Protein AF-A0A9N9XYH4-F1 (afdb_monomer_lite)

Foldseek 3Di:
DDADAEDAFEDDDQDGAALVNCVVVPQHQNHQAYAYYPHADDRDPDPPDDAGDDDLVSVLVVLVSHQAHQEYAYEDDPPPPDDDAPVSVCVSCLSHLARHQYDHYYDDDLVQAPPDDDNVSSVNHNYDHYYPRNPHHPPPPDPPPPPDD

Structure (mmCIF, N/CA/C/O backbone):
data_AF-A0A9N9XYH4-F1
#
_entry.id   AF-A0A9N9XYH4-F1
#
loop_
_atom_site.group_PDB
_atom_site.id
_atom_site.type_symbol
_atom_site.label_atom_id
_atom_site.label_alt_id
_atom_site.label_comp_id
_atom_site.label_asym_id
_atom_site.label_entity_id
_atom_site.label_seq_id
_atom_site.pdbx_PDB_ins_code
_atom_site.Cartn_x
_atom_site.Cartn_y
_atom_site.Cartn_z
_atom_site.occupancy
_atom_site.B_iso_or_equiv
_atom_site.auth_seq_id
_atom_site.auth_comp_id
_atom_site.auth_asym_id
_atom_site.auth_atom_id
_atom_site.pdbx_PDB_model_num
ATOM 1 N N . MET A 1 1 ? -14.326 17.878 15.959 1.00 48.41 1 MET A N 1
ATOM 2 C CA . MET A 1 1 ? -13.155 17.405 15.187 1.00 48.41 1 MET A CA 1
ATOM 3 C C . MET A 1 1 ? -13.645 16.410 14.153 1.00 48.41 1 MET A C 1
ATOM 5 O O . MET A 1 1 ? -14.233 15.408 14.539 1.00 48.41 1 MET A O 1
ATOM 9 N N . HIS A 1 2 ? -13.475 16.696 12.863 1.00 55.72 2 HIS A N 1
ATOM 10 C CA . HIS A 1 2 ? -13.844 15.750 11.809 1.00 55.72 2 HIS A CA 1
ATOM 11 C C . HIS A 1 2 ? -12.773 14.655 11.723 1.00 55.72 2 HIS A C 1
ATOM 13 O O . HIS A 1 2 ? -11.584 14.957 11.640 1.00 55.72 2 HIS A O 1
ATOM 19 N N . SER A 1 3 ? -13.188 13.389 11.815 1.00 73.75 3 SER A N 1
ATOM 20 C CA . SER A 1 3 ? -12.299 12.241 11.613 1.00 73.75 3 SER A CA 1
ATOM 21 C C . SER A 1 3 ? -12.216 11.971 10.118 1.00 73.75 3 SER A C 1
ATOM 23 O O . SER A 1 3 ? -13.199 11.569 9.499 1.00 73.75 3 SER A O 1
ATOM 25 N N . LEU A 1 4 ? -11.060 12.249 9.523 1.00 77.19 4 LEU A N 1
ATOM 26 C CA . LEU A 1 4 ? -10.839 11.951 8.117 1.00 77.19 4 LEU A CA 1
ATOM 27 C C . LEU A 1 4 ? -10.708 10.428 7.981 1.00 77.19 4 LEU A C 1
ATOM 29 O O . LEU A 1 4 ? -9.901 9.813 8.682 1.00 77.19 4 LEU A O 1
ATOM 33 N N . ARG A 1 5 ? -11.545 9.819 7.138 1.00 84.44 5 ARG A N 1
ATOM 34 C CA . ARG A 1 5 ? -11.597 8.358 6.943 1.00 84.44 5 ARG A CA 1
ATOM 35 C C . ARG A 1 5 ? -11.082 7.921 5.584 1.00 84.44 5 ARG A C 1
ATOM 37 O O . ARG A 1 5 ? -10.615 6.794 5.450 1.00 84.44 5 ARG A O 1
ATOM 44 N N . GLU A 1 6 ? -11.144 8.807 4.605 1.00 85.38 6 GLU A N 1
ATOM 45 C CA . GLU A 1 6 ? -10.784 8.525 3.225 1.00 85.38 6 GLU A CA 1
ATOM 46 C C . GLU A 1 6 ? -9.811 9.597 2.753 1.00 85.38 6 GLU A C 1
ATOM 48 O O . GLU A 1 6 ? -10.057 10.793 2.912 1.00 85.38 6 GLU A O 1
ATOM 53 N N . VAL A 1 7 ? -8.676 9.150 2.225 1.00 83.25 7 VAL A N 1
ATOM 54 C CA . VAL A 1 7 ? -7.621 9.992 1.673 1.00 83.25 7 VAL A CA 1
ATOM 55 C C . VAL A 1 7 ? -7.345 9.512 0.263 1.00 83.25 7 VAL A C 1
ATOM 57 O O . VAL A 1 7 ? -6.946 8.367 0.066 1.00 83.25 7 VAL A O 1
ATOM 60 N N . SER A 1 8 ? -7.509 10.402 -0.709 1.00 82.75 8 SER A N 1
ATOM 61 C CA . SER A 1 8 ? -7.058 10.181 -2.077 1.00 82.75 8 SER A CA 1
ATOM 62 C C . SER A 1 8 ? -6.084 11.286 -2.449 1.00 82.75 8 SER A C 1
ATOM 64 O O . SER A 1 8 ? -6.446 12.460 -2.452 1.00 82.75 8 SER A O 1
ATOM 66 N N . LEU A 1 9 ? -4.840 10.906 -2.722 1.00 76.50 9 LEU A N 1
ATOM 67 C CA . LEU A 1 9 ? -3.790 11.797 -3.189 1.00 76.50 9 LEU A CA 1
ATOM 68 C C . LEU A 1 9 ? -3.498 11.435 -4.638 1.00 76.50 9 LEU A C 1
ATOM 70 O O . LEU A 1 9 ? -2.801 10.459 -4.920 1.00 76.50 9 LEU A O 1
ATOM 74 N N . SER A 1 10 ? -4.058 12.217 -5.551 1.00 71.19 10 SER A N 1
ATOM 75 C CA . SER A 1 10 ? -3.757 12.147 -6.973 1.00 71.19 10 SER A CA 1
ATOM 76 C C . SER A 1 10 ? -2.897 13.334 -7.389 1.00 71.19 10 SER A C 1
ATOM 78 O O . SER A 1 10 ? -3.066 14.449 -6.894 1.00 71.19 10 SER A O 1
ATOM 80 N N . ARG A 1 11 ? -1.979 13.115 -8.328 1.00 64.81 11 ARG A N 1
ATOM 81 C CA . ARG A 1 11 ? -1.351 14.211 -9.060 1.00 64.81 11 ARG A CA 1
ATOM 82 C C . ARG A 1 11 ? -2.307 14.718 -10.127 1.00 64.81 11 ARG A C 1
ATOM 84 O O . ARG A 1 11 ? -2.586 14.017 -11.095 1.00 64.81 11 ARG A O 1
ATOM 91 N N . GLU A 1 12 ? -2.720 15.967 -9.978 1.00 54.81 12 GLU A N 1
ATOM 92 C CA . GLU A 1 12 ? -3.296 16.768 -11.053 1.00 54.81 12 GLU A CA 1
ATOM 93 C C . GLU A 1 12 ? -2.271 17.850 -11.432 1.00 54.81 12 GLU A C 1
ATOM 95 O O . GLU A 1 12 ? -1.940 18.710 -10.623 1.00 54.81 12 GLU A O 1
ATOM 100 N N . GLY A 1 13 ? -1.709 17.790 -12.645 1.00 50.91 13 GLY A N 1
ATOM 101 C CA . GLY A 1 13 ? -0.797 18.825 -13.162 1.00 50.91 13 GLY A CA 1
ATOM 102 C C . GLY A 1 13 ? 0.681 18.710 -12.749 1.00 50.91 13 GLY A C 1
ATOM 103 O O . GLY A 1 13 ? 1.143 17.675 -12.267 1.00 50.91 13 GLY A O 1
ATOM 104 N N . PHE A 1 14 ? 1.463 19.766 -13.012 1.00 50.19 14 PHE A N 1
ATOM 105 C CA . PHE A 1 14 ? 2.921 19.779 -12.803 1.00 50.19 14 PHE A CA 1
ATOM 106 C C . PHE A 1 14 ? 3.325 19.786 -11.319 1.00 50.19 14 PHE A C 1
ATOM 108 O O . PHE A 1 14 ? 4.345 19.183 -10.990 1.00 50.19 14 PHE A O 1
ATOM 115 N N . GLU A 1 15 ? 2.486 20.338 -10.438 1.00 54.38 15 GLU A N 1
ATOM 116 C CA . GLU A 1 15 ? 2.697 20.471 -8.989 1.00 54.38 15 GLU A CA 1
ATOM 117 C C . GLU A 1 15 ? 1.696 19.607 -8.200 1.00 54.38 15 GLU A C 1
ATOM 119 O O . GLU A 1 15 ? 0.731 20.096 -7.615 1.00 54.38 15 GLU A O 1
ATOM 124 N N . GLY A 1 16 ? 1.897 18.287 -8.206 1.00 55.97 16 GLY A N 1
ATOM 125 C CA . GLY A 1 16 ? 1.091 17.384 -7.382 1.00 55.97 16 GLY A CA 1
ATOM 126 C C . GLY A 1 16 ? 1.395 17.538 -5.883 1.00 55.97 16 GLY A C 1
ATOM 127 O O . GLY A 1 16 ? 2.487 17.982 -5.516 1.00 55.97 16 GLY A O 1
ATOM 128 N N . PRO A 1 17 ? 0.470 17.144 -4.987 1.00 58.50 17 PRO A N 1
ATOM 129 C CA . PRO A 1 17 ? 0.787 17.039 -3.568 1.00 58.50 17 PRO A CA 1
ATOM 130 C C . PRO A 1 17 ? 1.943 16.048 -3.372 1.00 58.50 17 PRO A C 1
ATOM 132 O O . PRO A 1 17 ? 1.953 14.979 -3.977 1.00 58.50 17 PRO A O 1
ATOM 135 N N . THR A 1 18 ? 2.910 16.400 -2.523 1.00 65.38 18 THR A N 1
ATOM 136 C CA . THR A 1 18 ? 3.988 15.491 -2.106 1.00 65.38 18 THR A CA 1
ATOM 137 C C . THR A 1 18 ? 3.531 14.676 -0.895 1.00 65.38 18 THR A C 1
ATOM 139 O O . THR A 1 18 ? 2.707 15.157 -0.103 1.00 65.38 18 THR A O 1
ATOM 142 N N . VAL A 1 19 ? 4.080 13.472 -0.685 1.00 65.69 19 VAL A N 1
ATOM 143 C CA . VAL A 1 19 ? 3.802 12.701 0.546 1.00 65.69 19 VAL A CA 1
ATOM 144 C C . VAL A 1 19 ? 4.150 13.541 1.777 1.00 65.69 19 VAL A C 1
ATOM 146 O O . VAL A 1 19 ? 3.407 13.541 2.754 1.00 65.69 19 VAL A O 1
ATOM 149 N N . HIS A 1 20 ? 5.225 14.329 1.717 1.00 65.56 20 HIS A N 1
ATOM 150 C CA . HIS A 1 20 ? 5.629 15.219 2.805 1.00 65.56 20 HIS A CA 1
ATOM 151 C C . HIS A 1 20 ? 4.540 16.241 3.177 1.00 65.56 20 HIS A C 1
ATOM 153 O O . HIS A 1 20 ? 4.145 16.318 4.339 1.00 65.56 20 HIS A O 1
ATOM 159 N N . ARG A 1 21 ? 3.988 16.978 2.202 1.00 67.62 21 ARG A N 1
ATOM 160 C CA . ARG A 1 21 ? 2.897 17.941 2.456 1.00 67.62 21 ARG A CA 1
ATOM 161 C C . ARG A 1 21 ? 1.625 17.258 2.948 1.00 67.62 21 ARG A C 1
ATOM 163 O O . ARG A 1 21 ? 0.947 17.766 3.845 1.00 67.62 21 ARG A O 1
ATOM 170 N N . ALA A 1 22 ? 1.304 16.092 2.390 1.00 69.19 22 ALA A N 1
ATOM 171 C CA . ALA A 1 22 ? 0.177 15.304 2.867 1.00 69.19 22 ALA A CA 1
ATOM 172 C C . ALA A 1 22 ? 0.372 14.903 4.338 1.00 69.19 22 ALA A C 1
ATOM 174 O O . ALA A 1 22 ? -0.561 14.986 5.130 1.00 69.19 22 ALA A O 1
ATOM 175 N N . MET A 1 23 ? 1.595 14.559 4.742 1.00 68.19 23 MET A N 1
ATOM 176 C CA . MET A 1 23 ? 1.934 14.208 6.122 1.00 68.19 23 MET A CA 1
ATOM 177 C C . MET A 1 23 ? 1.866 15.394 7.093 1.00 68.19 23 MET A C 1
ATOM 179 O O . MET A 1 23 ? 1.520 15.199 8.260 1.00 68.19 23 MET A O 1
ATOM 183 N N . GLU A 1 24 ? 2.155 16.616 6.661 1.00 69.94 24 GLU A N 1
ATOM 184 C CA . GLU A 1 24 ? 1.962 17.810 7.501 1.00 69.94 24 GLU A CA 1
ATOM 185 C C . GLU A 1 24 ? 0.473 18.103 7.731 1.00 69.94 24 GLU A C 1
ATOM 187 O O . GLU A 1 24 ? 0.069 18.487 8.829 1.00 69.94 24 GLU A O 1
ATOM 192 N N . THR A 1 25 ? -0.353 17.842 6.717 1.00 68.00 25 THR A N 1
ATOM 193 C CA . THR A 1 25 ? -1.774 18.220 6.709 1.00 68.00 25 THR A CA 1
ATOM 194 C C . THR A 1 25 ? -2.681 17.143 7.323 1.00 68.00 25 THR A C 1
ATOM 196 O O . THR A 1 25 ? -3.654 17.442 8.015 1.00 68.00 25 THR A O 1
ATOM 199 N N . LEU A 1 26 ? -2.371 15.862 7.104 1.00 71.44 26 LEU A N 1
ATOM 200 C CA . LEU A 1 26 ? -3.201 14.724 7.508 1.00 71.44 26 LEU A CA 1
ATOM 201 C C . LEU A 1 26 ? -2.866 14.251 8.928 1.00 71.44 26 LEU A C 1
ATOM 203 O O . LEU A 1 26 ? -2.213 13.227 9.117 1.00 71.44 26 LEU A O 1
ATOM 207 N N . GLN A 1 27 ? -3.338 14.953 9.958 1.00 67.94 27 GLN A N 1
ATOM 208 C CA . GLN A 1 27 ? -3.099 14.568 11.363 1.00 67.94 27 GLN A CA 1
ATOM 209 C C . GLN A 1 27 ? -4.057 13.485 11.906 1.00 67.94 27 GLN A C 1
ATOM 211 O O . GLN A 1 27 ? -4.129 13.260 13.113 1.00 67.94 27 GLN A O 1
ATOM 216 N N . SER A 1 28 ? -4.828 12.814 11.045 1.00 73.06 28 SER A N 1
ATOM 217 C CA . SER A 1 28 ? -5.933 11.955 11.483 1.00 73.06 28 SER A CA 1
ATOM 218 C C . SER A 1 28 ? -5.543 10.469 11.539 1.00 73.06 28 SER A C 1
ATOM 220 O O . SER A 1 28 ? -5.284 9.879 10.493 1.00 73.06 28 SER A O 1
ATOM 222 N N . PRO A 1 29 ? -5.556 9.813 12.718 1.00 72.38 29 PRO A N 1
ATOM 223 C CA . PRO A 1 29 ? -5.279 8.375 12.829 1.00 72.38 29 PRO A CA 1
ATOM 224 C C . PRO A 1 29 ? -6.456 7.487 12.382 1.00 72.38 29 PRO A C 1
ATOM 226 O O . PRO A 1 29 ? -6.358 6.262 12.422 1.00 72.38 29 PRO A O 1
ATOM 229 N N . SER A 1 30 ? -7.591 8.089 12.008 1.00 82.25 30 SER A N 1
ATOM 230 C CA . SER A 1 30 ? -8.834 7.404 11.631 1.00 82.25 30 SER A CA 1
ATOM 231 C C . SER A 1 30 ? -8.938 7.056 10.145 1.00 82.25 30 SER A C 1
ATOM 233 O O . SER A 1 30 ? -10.016 6.663 9.697 1.00 82.25 30 SER A O 1
ATOM 235 N N . ILE A 1 31 ? -7.858 7.228 9.380 1.00 84.94 31 ILE A N 1
ATOM 236 C CA . ILE A 1 31 ? -7.837 6.908 7.953 1.00 84.94 31 ILE A CA 1
ATOM 237 C C . ILE A 1 31 ? -8.065 5.402 7.785 1.00 84.94 31 ILE A C 1
ATOM 239 O O . ILE A 1 31 ? -7.334 4.585 8.342 1.00 84.94 31 ILE A O 1
ATOM 243 N N . ARG A 1 32 ? -9.095 5.056 7.012 1.00 88.62 32 ARG A N 1
ATOM 244 C CA . ARG A 1 32 ? -9.486 3.688 6.655 1.00 88.62 32 ARG A CA 1
ATOM 245 C C . ARG A 1 32 ? -9.278 3.387 5.178 1.00 88.62 32 ARG A C 1
ATOM 247 O O . ARG A 1 32 ? -9.040 2.234 4.842 1.00 88.62 32 ARG A O 1
ATOM 254 N N . SER A 1 33 ? -9.347 4.394 4.312 1.00 87.88 33 SER A N 1
ATOM 255 C CA . SER A 1 33 ? -9.060 4.259 2.885 1.00 87.88 33 SER A CA 1
ATOM 256 C C . SER A 1 33 ? -7.943 5.212 2.485 1.00 87.88 33 SER A C 1
ATOM 258 O O . SER A 1 33 ? -8.029 6.410 2.765 1.00 87.88 33 SER A O 1
ATOM 260 N N . LEU A 1 34 ? -6.903 4.677 1.849 1.00 85.69 34 LEU A N 1
ATOM 261 C CA . LEU A 1 34 ? -5.770 5.436 1.334 1.00 85.69 34 LEU A CA 1
ATOM 262 C C . LEU A 1 34 ? -5.546 5.098 -0.141 1.00 85.69 34 LEU A C 1
ATOM 264 O O . LEU A 1 34 ? -5.269 3.952 -0.481 1.00 85.69 34 LEU A O 1
ATOM 268 N N . SER A 1 35 ? -5.631 6.106 -1.002 1.00 86.25 35 SER A N 1
ATOM 269 C CA . SER A 1 35 ? -5.373 5.996 -2.435 1.00 86.25 35 SER A CA 1
ATOM 270 C C . SER A 1 35 ? -4.256 6.950 -2.842 1.00 86.25 35 SER A C 1
ATOM 272 O O . SER A 1 35 ? -4.327 8.145 -2.556 1.00 86.25 35 SER A O 1
ATOM 274 N N . LEU A 1 36 ? -3.215 6.427 -3.486 1.00 79.19 36 LEU A N 1
ATOM 275 C CA . LEU A 1 36 ? -2.036 7.170 -3.927 1.00 79.19 36 LEU A CA 1
ATOM 276 C C . LEU A 1 36 ? -1.866 6.994 -5.435 1.00 79.19 36 LEU A C 1
ATOM 278 O O . LEU A 1 36 ? -1.619 5.889 -5.907 1.00 79.19 36 LEU A O 1
ATOM 282 N N . HIS A 1 37 ? -1.974 8.076 -6.199 1.00 74.94 37 HIS A N 1
ATOM 283 C CA . HIS A 1 37 ? -1.846 8.070 -7.656 1.00 74.94 37 HIS A CA 1
ATOM 284 C C . HIS A 1 37 ? -0.938 9.220 -8.112 1.00 74.94 37 HIS A C 1
ATOM 286 O O . HIS A 1 37 ? -1.363 10.367 -8.169 1.00 74.94 37 HIS A O 1
ATOM 292 N N . GLY A 1 38 ? 0.316 8.944 -8.480 1.00 61.00 38 GLY A N 1
ATOM 293 C CA . GLY A 1 38 ? 1.186 9.979 -9.067 1.00 61.00 38 GLY A CA 1
ATOM 294 C C . GLY A 1 38 ? 1.849 10.957 -8.091 1.00 61.00 38 GLY A C 1
ATOM 295 O O . GLY A 1 38 ? 2.372 11.968 -8.546 1.00 61.00 38 GLY A O 1
ATOM 296 N N . VAL A 1 39 ? 1.847 10.671 -6.788 1.00 56.72 39 VAL A N 1
ATOM 297 C CA . VAL A 1 39 ? 2.482 11.499 -5.743 1.00 56.72 39 VAL A CA 1
ATOM 298 C C . VAL A 1 39 ? 4.002 11.609 -6.004 1.00 56.72 39 VAL A C 1
ATOM 300 O O . VAL A 1 39 ? 4.616 10.610 -6.383 1.00 56.72 39 VAL A O 1
ATOM 303 N N . SER A 1 40 ? 4.603 12.803 -5.872 1.00 53.06 40 SER A N 1
ATOM 304 C CA . SER A 1 40 ? 6.013 13.072 -6.231 1.00 53.06 40 SER A CA 1
ATOM 305 C C . SER A 1 40 ? 6.743 13.982 -5.244 1.00 53.06 40 SER A C 1
ATOM 307 O O . SER A 1 40 ? 6.145 14.903 -4.701 1.00 53.06 40 SER A O 1
ATOM 309 N N . LYS A 1 41 ? 8.063 13.801 -5.109 1.00 46.66 41 LYS A N 1
ATOM 310 C CA . LYS A 1 41 ? 8.903 14.484 -4.113 1.00 46.66 41 LYS A CA 1
ATOM 311 C C . LYS A 1 41 ? 9.084 16.004 -4.312 1.00 46.66 41 LYS A C 1
ATOM 313 O O . LYS A 1 41 ? 9.265 16.690 -3.311 1.00 46.66 41 LYS A O 1
ATOM 318 N N . GLU A 1 42 ? 9.041 16.549 -5.537 1.00 46.59 42 GLU A N 1
ATOM 319 C CA . GLU A 1 42 ? 9.433 17.955 -5.816 1.00 46.59 42 GLU A CA 1
ATOM 320 C C . GLU A 1 42 ? 8.614 18.633 -6.940 1.00 46.59 42 GLU A C 1
ATOM 322 O O . GLU A 1 42 ? 8.106 17.959 -7.839 1.00 46.59 42 GLU A O 1
ATOM 327 N N . SER A 1 43 ? 8.509 19.974 -6.891 1.00 44.69 43 SER A N 1
ATOM 328 C CA . SER A 1 43 ? 8.076 20.825 -8.013 1.00 44.69 43 SER A CA 1
ATOM 329 C C . SER A 1 43 ? 9.176 20.855 -9.075 1.00 44.69 43 SER A C 1
ATOM 331 O O . SER A 1 43 ? 10.335 21.119 -8.763 1.00 44.69 43 SER A O 1
ATOM 333 N N . ILE A 1 44 ? 8.827 20.557 -10.323 1.00 46.56 44 ILE A N 1
ATOM 334 C CA . ILE A 1 44 ? 9.788 20.403 -11.418 1.00 46.56 44 ILE A CA 1
ATOM 335 C C . ILE A 1 44 ? 10.163 21.785 -11.968 1.00 46.56 44 ILE A C 1
ATOM 337 O O . ILE A 1 44 ? 9.339 22.395 -12.642 1.00 46.56 44 ILE A O 1
ATOM 341 N N . ASP A 1 45 ? 11.404 22.225 -11.753 1.00 43.56 45 ASP A N 1
ATOM 342 C CA . ASP A 1 45 ? 11.976 23.392 -12.452 1.00 43.56 45 ASP A CA 1
ATOM 343 C C . ASP A 1 45 ? 12.709 23.022 -13.754 1.00 43.56 45 ASP A C 1
ATOM 345 O O . ASP A 1 45 ? 13.149 23.902 -14.486 1.00 43.56 45 ASP A O 1
ATOM 349 N N . ASP A 1 46 ? 12.818 21.735 -14.103 1.00 38.47 46 ASP A N 1
ATOM 350 C CA . ASP A 1 46 ? 13.567 21.328 -15.291 1.00 38.47 46 ASP A CA 1
ATOM 351 C C . ASP A 1 46 ? 12.849 20.272 -16.132 1.00 38.47 46 ASP A C 1
ATOM 353 O O . ASP A 1 46 ? 12.503 19.179 -15.682 1.00 38.47 46 ASP A O 1
ATOM 357 N N . ALA A 1 47 ? 12.691 20.591 -17.418 1.00 36.88 47 ALA A N 1
ATOM 358 C CA . ALA A 1 47 ? 12.056 19.800 -18.472 1.00 36.88 47 ALA A CA 1
ATOM 359 C C . ALA A 1 47 ? 12.813 18.503 -18.845 1.00 36.88 47 ALA A C 1
ATOM 361 O O . ALA A 1 47 ? 12.702 17.996 -19.962 1.00 36.88 47 ALA A O 1
ATOM 362 N N . ARG A 1 48 ? 13.551 17.916 -17.900 1.00 37.69 48 ARG A N 1
ATOM 363 C CA . ARG A 1 48 ? 14.057 16.541 -17.944 1.00 37.69 48 ARG A CA 1
ATOM 364 C C . ARG A 1 48 ? 13.165 15.657 -17.074 1.00 37.69 48 ARG A C 1
ATOM 366 O O . ARG A 1 48 ? 13.588 15.048 -16.097 1.00 37.69 48 ARG A O 1
ATOM 373 N N . LEU A 1 49 ? 11.899 15.608 -17.499 1.00 45.28 49 LEU A N 1
ATOM 374 C CA . LEU A 1 49 ? 10.945 14.515 -17.287 1.00 45.28 49 LEU A CA 1
ATOM 375 C C . LEU A 1 49 ? 11.751 13.194 -17.344 1.00 45.28 49 LEU A C 1
ATOM 377 O O . LEU A 1 49 ? 12.626 13.058 -18.192 1.00 45.28 49 LEU A O 1
ATOM 381 N N . TRP A 1 50 ? 11.633 12.209 -16.458 1.00 37.47 50 TRP A N 1
ATOM 382 C CA . TRP A 1 50 ? 10.425 11.430 -16.198 1.00 37.47 50 TRP A CA 1
ATOM 383 C C . TRP A 1 50 ? 10.532 10.569 -14.913 1.00 37.47 50 TRP A C 1
ATOM 385 O O . TRP A 1 50 ? 9.728 9.665 -14.734 1.00 37.47 50 TRP A O 1
ATOM 395 N N . ALA A 1 51 ? 11.508 10.796 -14.028 1.00 38.84 51 ALA A N 1
ATOM 396 C CA . ALA A 1 51 ? 11.761 9.926 -12.871 1.00 38.84 51 ALA A CA 1
ATOM 397 C C . ALA A 1 51 ? 11.270 10.560 -11.558 1.00 38.84 51 ALA A C 1
ATOM 399 O O . ALA A 1 51 ? 12.035 11.156 -10.805 1.00 38.84 51 ALA A O 1
ATOM 400 N N . LEU A 1 52 ? 9.968 10.453 -11.294 1.00 43.34 52 LEU A N 1
ATOM 401 C CA . LEU A 1 52 ? 9.335 10.926 -10.058 1.00 43.34 52 LEU A CA 1
ATOM 402 C C . LEU A 1 52 ? 9.484 9.842 -8.983 1.00 43.34 52 LEU A C 1
ATOM 404 O O . LEU A 1 52 ? 8.921 8.761 -9.129 1.00 43.34 52 LEU A O 1
ATOM 408 N N . GLN A 1 53 ? 10.248 10.107 -7.921 1.00 53.28 53 GLN A N 1
ATOM 409 C CA . GLN A 1 53 ? 10.522 9.134 -6.855 1.00 53.28 53 GLN A CA 1
ATOM 410 C C . GLN A 1 53 ? 10.009 9.642 -5.503 1.00 53.28 53 GLN A C 1
ATOM 412 O O . GLN A 1 53 ? 10.697 10.396 -4.817 1.00 53.28 53 GLN A O 1
ATOM 417 N N . GLU A 1 54 ? 8.809 9.225 -5.097 1.00 62.22 54 GLU A N 1
ATOM 418 C CA . GLU A 1 54 ? 8.467 9.208 -3.667 1.00 62.22 54 GLU A CA 1
ATOM 419 C C . GLU A 1 54 ? 9.266 8.102 -2.971 1.00 62.22 54 GLU A C 1
ATOM 421 O O . GLU A 1 54 ? 9.450 7.019 -3.529 1.00 62.22 54 GLU A O 1
ATOM 426 N N . SER A 1 55 ? 9.769 8.363 -1.762 1.00 69.75 55 SER A N 1
ATOM 427 C CA . SER A 1 55 ? 10.586 7.376 -1.052 1.00 69.75 55 SER A CA 1
ATOM 428 C C . SER A 1 55 ? 9.719 6.279 -0.433 1.00 69.75 55 SER A C 1
ATOM 430 O O . SER A 1 55 ? 8.621 6.534 0.070 1.00 69.75 55 SER A O 1
ATOM 432 N N . ALA A 1 56 ? 10.245 5.052 -0.401 1.00 75.06 56 ALA A N 1
ATOM 433 C CA . ALA A 1 56 ? 9.618 3.934 0.303 1.00 75.06 56 ALA A CA 1
ATOM 434 C C . ALA A 1 56 ? 9.309 4.275 1.770 1.00 75.06 56 ALA A C 1
ATOM 436 O O . ALA A 1 56 ? 8.251 3.933 2.293 1.00 75.06 56 ALA A O 1
ATOM 437 N N . GLU A 1 57 ? 10.198 5.035 2.409 1.00 76.81 57 GLU A N 1
ATOM 438 C CA . GLU A 1 57 ? 10.015 5.511 3.775 1.00 76.81 57 GLU A CA 1
ATOM 439 C C . GLU A 1 57 ? 8.811 6.456 3.918 1.00 76.81 57 GLU A C 1
ATOM 441 O O . GLU A 1 57 ? 8.043 6.331 4.872 1.00 76.81 57 GLU A O 1
ATOM 446 N N . GLY A 1 58 ? 8.611 7.382 2.975 1.00 76.12 58 GLY A N 1
ATOM 447 C CA . GLY A 1 58 ? 7.472 8.300 2.993 1.00 76.12 58 GLY A CA 1
ATOM 448 C C . GLY A 1 58 ? 6.142 7.553 2.909 1.00 76.12 58 GLY A C 1
ATOM 449 O O . GLY A 1 58 ? 5.248 7.781 3.728 1.00 76.12 58 GLY A O 1
ATOM 450 N N . ILE A 1 59 ? 6.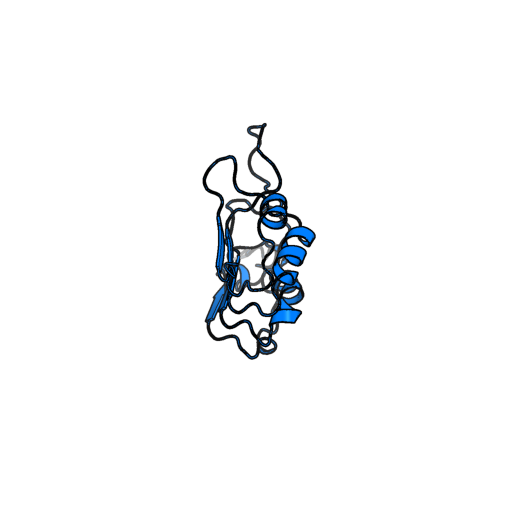041 6.611 1.969 1.00 79.81 59 ILE A N 1
ATOM 451 C CA . ILE A 1 59 ? 4.846 5.776 1.790 1.00 79.81 59 ILE A CA 1
ATOM 452 C C . ILE A 1 59 ? 4.586 4.919 3.034 1.00 79.81 59 ILE A C 1
ATOM 454 O O . ILE A 1 59 ? 3.466 4.910 3.547 1.00 79.81 59 ILE A O 1
ATOM 458 N N . LEU A 1 60 ? 5.619 4.269 3.579 1.00 85.31 60 LEU A N 1
ATOM 459 C CA . LEU A 1 60 ? 5.502 3.467 4.798 1.00 85.31 60 LEU A CA 1
ATOM 460 C C . LEU A 1 60 ? 5.010 4.303 5.987 1.00 85.31 60 LEU A C 1
ATOM 462 O O . LEU A 1 60 ? 4.128 3.872 6.731 1.00 85.31 60 LEU A O 1
ATOM 466 N N . ARG A 1 61 ? 5.543 5.517 6.175 1.00 82.00 61 ARG A N 1
ATOM 467 C CA . ARG A 1 61 ? 5.095 6.418 7.249 1.00 82.00 61 ARG A CA 1
ATOM 468 C C . ARG A 1 61 ? 3.619 6.789 7.096 1.00 82.00 61 ARG A C 1
ATOM 470 O O . ARG A 1 61 ? 2.919 6.848 8.105 1.00 82.00 61 ARG A O 1
ATOM 477 N N . LEU A 1 62 ? 3.143 7.014 5.871 1.00 81.38 62 LEU A N 1
ATOM 478 C CA . LEU A 1 62 ? 1.740 7.330 5.601 1.00 81.38 62 LEU A CA 1
ATOM 479 C C . LEU A 1 62 ? 0.821 6.135 5.896 1.00 81.38 62 LEU A C 1
ATOM 481 O O . LEU A 1 62 ? -0.173 6.296 6.600 1.00 81.38 62 LEU A O 1
ATOM 485 N N . ILE A 1 63 ? 1.196 4.932 5.451 1.00 87.19 63 ILE A N 1
ATOM 486 C CA . ILE A 1 63 ? 0.482 3.681 5.762 1.00 87.19 63 ILE A CA 1
ATOM 487 C C . ILE A 1 63 ? 0.409 3.452 7.280 1.00 87.19 63 ILE A C 1
ATOM 489 O O . ILE A 1 63 ? -0.633 3.065 7.814 1.00 87.19 63 ILE A O 1
ATOM 493 N N . ASN A 1 64 ? 1.499 3.728 8.000 1.00 87.38 64 ASN A N 1
ATOM 494 C CA . ASN A 1 64 ? 1.593 3.486 9.439 1.00 87.38 64 ASN A CA 1
ATOM 495 C C . ASN A 1 64 ? 0.812 4.478 10.310 1.00 87.38 64 ASN A C 1
ATOM 497 O O . ASN A 1 64 ? 0.564 4.169 11.481 1.00 87.38 64 ASN A O 1
ATOM 501 N N . ARG A 1 65 ? 0.397 5.634 9.770 1.00 82.88 65 ARG A N 1
ATOM 502 C CA . ARG A 1 65 ? -0.473 6.583 10.491 1.00 82.88 65 ARG A CA 1
ATOM 503 C C . ARG A 1 65 ? -1.867 6.027 10.735 1.00 82.88 65 ARG A C 1
ATOM 505 O O . ARG A 1 65 ? -2.471 6.330 11.765 1.00 82.88 65 ARG A O 1
ATOM 512 N N . SER A 1 66 ? -2.362 5.214 9.811 1.00 84.50 66 SER A N 1
ATOM 513 C CA . SER A 1 66 ? -3.618 4.501 9.990 1.00 84.50 66 SER A CA 1
ATOM 514 C C . SER A 1 66 ? -3.459 3.465 11.105 1.00 84.50 66 SER A C 1
ATOM 516 O O . SER A 1 66 ? -2.460 2.738 11.182 1.00 84.50 66 SER A O 1
ATOM 518 N N . LYS A 1 67 ? -4.442 3.400 12.008 1.00 86.62 67 LYS A N 1
ATOM 519 C CA . LYS A 1 67 ? -4.512 2.315 13.001 1.00 86.62 67 LYS A CA 1
ATOM 520 C C . LYS A 1 67 ?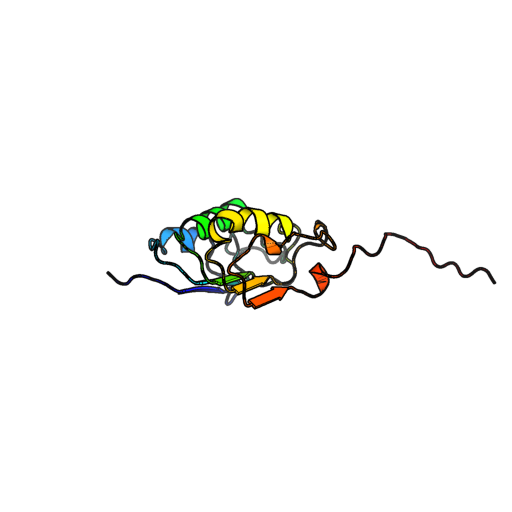 -5.011 1.018 12.373 1.00 86.62 67 LYS A C 1
ATOM 522 O O . LYS A 1 67 ? -4.442 -0.025 12.654 1.00 86.62 67 LYS A O 1
ATOM 527 N N . GLU A 1 68 ? -6.022 1.134 11.518 1.00 89.56 68 GLU A N 1
ATOM 528 C CA . GLU A 1 68 ? -6.702 0.030 10.840 1.00 89.56 68 GLU A CA 1
ATOM 529 C C . GLU A 1 68 ? -7.029 0.478 9.415 1.00 89.56 68 GLU A C 1
ATOM 531 O O . GLU A 1 68 ? -8.008 1.196 9.185 1.00 89.56 68 GLU A O 1
ATOM 536 N N . LEU A 1 69 ? -6.179 0.116 8.459 1.00 91.88 69 LEU A N 1
ATOM 537 C CA . LEU A 1 69 ? -6.434 0.406 7.056 1.00 91.88 69 LEU A CA 1
ATOM 538 C C . LEU A 1 69 ? -7.336 -0.690 6.477 1.00 91.88 69 LEU A C 1
ATOM 540 O O . LEU A 1 69 ? -7.012 -1.871 6.573 1.00 91.88 69 LEU A O 1
ATOM 544 N N . ALA A 1 70 ? -8.463 -0.289 5.891 1.00 94.06 70 ALA A N 1
ATOM 545 C CA . ALA A 1 70 ? -9.426 -1.181 5.248 1.00 94.06 70 ALA A CA 1
ATOM 546 C C . ALA A 1 70 ? -9.264 -1.220 3.724 1.00 94.06 70 ALA A C 1
ATOM 548 O O . ALA A 1 70 ? -9.532 -2.237 3.097 1.00 94.06 70 ALA A O 1
ATOM 549 N N . SER A 1 71 ? -8.798 -0.129 3.119 1.00 94.94 71 SER A N 1
ATOM 550 C CA . SER A 1 71 ? -8.600 -0.033 1.675 1.00 94.94 71 SER A CA 1
ATOM 551 C C . SER A 1 71 ? -7.282 0.661 1.355 1.00 94.94 71 SER A C 1
ATOM 553 O O . SER A 1 71 ? -7.006 1.746 1.876 1.00 94.94 71 SER A O 1
ATOM 555 N N . PHE A 1 72 ? -6.487 0.054 0.477 1.00 92.50 72 PHE A N 1
ATOM 556 C CA . PHE A 1 72 ? -5.251 0.627 -0.046 1.00 92.50 72 PHE A CA 1
ATOM 557 C C . PHE A 1 72 ? -5.231 0.570 -1.574 1.00 92.50 72 PHE A C 1
ATOM 559 O O . PHE A 1 72 ? -5.443 -0.489 -2.163 1.00 92.50 72 PHE A O 1
ATOM 566 N N . SER A 1 73 ? -4.941 1.705 -2.210 1.00 89.75 73 SER A N 1
ATOM 567 C CA . SER A 1 73 ? -4.718 1.802 -3.652 1.00 89.75 73 SER A CA 1
ATOM 568 C C . SER A 1 73 ? -3.399 2.506 -3.947 1.00 89.75 73 SER A C 1
ATOM 570 O O . SER A 1 73 ? -3.142 3.597 -3.434 1.00 89.75 73 SER A O 1
ATOM 572 N N . PHE A 1 74 ? -2.583 1.907 -4.810 1.00 84.50 74 PHE A N 1
ATOM 573 C CA . PHE A 1 74 ? -1.371 2.505 -5.354 1.00 84.50 74 PHE A CA 1
ATOM 574 C C . PHE A 1 74 ? -1.407 2.461 -6.883 1.00 84.50 74 PHE A C 1
ATOM 576 O O . PHE A 1 74 ? -1.218 1.415 -7.499 1.00 84.50 74 PHE A O 1
ATOM 583 N N . GLY A 1 75 ? -1.660 3.602 -7.516 1.00 75.44 75 GLY A N 1
ATOM 584 C CA . GLY A 1 75 ? -1.714 3.743 -8.966 1.00 75.44 75 GLY A CA 1
ATOM 585 C C . GLY A 1 75 ? -0.352 3.941 -9.622 1.00 75.44 75 GLY A C 1
ATOM 586 O O . GLY A 1 75 ? 0.556 4.544 -9.054 1.00 75.44 75 GLY A O 1
ATOM 587 N N . SER A 1 76 ? -0.230 3.480 -10.869 1.00 61.75 76 SER A N 1
ATOM 588 C CA . SER A 1 76 ? 0.991 3.671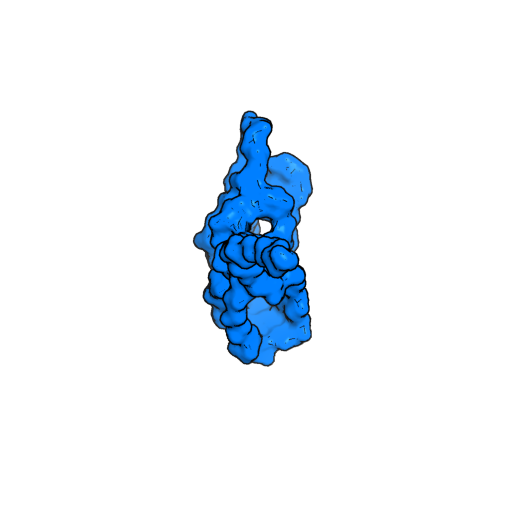 -11.655 1.00 61.75 76 SER A CA 1
ATOM 589 C C . SER A 1 76 ? 1.138 5.109 -12.144 1.00 61.75 76 SER A C 1
ATOM 591 O O . SER A 1 76 ? 0.167 5.736 -12.569 1.00 61.75 76 SER A O 1
ATOM 593 N N . VAL A 1 77 ? 2.377 5.591 -12.151 1.00 53.06 77 VAL A N 1
ATOM 594 C CA . VAL A 1 77 ? 2.795 6.769 -12.914 1.00 53.06 77 VAL A CA 1
ATOM 595 C C . VAL A 1 77 ? 3.456 6.240 -14.179 1.00 53.06 77 VAL A C 1
ATOM 597 O O . VAL A 1 77 ? 4.328 5.372 -14.092 1.00 53.06 77 VAL A O 1
ATOM 600 N N . TYR A 1 78 ? 3.062 6.741 -15.350 1.00 43.59 78 TYR A N 1
ATOM 601 C CA . TYR A 1 78 ? 3.842 6.532 -16.569 1.00 43.59 78 TYR A CA 1
ATOM 602 C C . TYR A 1 78 ? 5.278 7.001 -16.271 1.00 43.59 78 TYR A C 1
ATOM 604 O O . TYR A 1 78 ? 5.478 8.172 -15.958 1.00 43.59 78 TYR A O 1
ATOM 612 N N . ASN A 1 79 ? 6.240 6.072 -16.294 1.00 45.09 79 ASN A N 1
ATOM 613 C CA . ASN A 1 79 ? 7.638 6.231 -15.855 1.00 45.09 79 ASN A CA 1
ATOM 614 C C . ASN A 1 79 ? 7.903 6.228 -14.334 1.00 45.09 79 ASN A C 1
ATOM 616 O O . ASN A 1 79 ? 8.741 6.974 -13.836 1.00 45.09 79 ASN A O 1
ATOM 620 N N . ASN A 1 80 ? 7.280 5.311 -13.585 1.00 49.12 80 ASN A N 1
ATOM 621 C CA . ASN A 1 80 ? 7.790 4.920 -12.265 1.00 49.12 80 ASN A CA 1
ATOM 622 C C . ASN A 1 80 ? 9.108 4.134 -12.421 1.00 49.12 80 ASN A C 1
ATOM 624 O O . ASN A 1 80 ? 9.141 2.903 -12.405 1.00 49.12 80 ASN A O 1
ATOM 628 N N . THR A 1 81 ? 10.205 4.851 -12.656 1.00 46.78 81 THR A N 1
ATOM 629 C CA . THR A 1 81 ? 11.552 4.281 -12.646 1.00 46.78 81 THR A CA 1
ATOM 630 C C . THR A 1 81 ? 11.899 3.822 -11.226 1.00 46.78 81 THR A C 1
ATOM 632 O O . THR A 1 81 ? 12.400 4.598 -10.416 1.00 46.78 81 THR A O 1
ATOM 635 N N . ASN A 1 82 ? 11.691 2.523 -10.988 1.00 52.44 82 ASN A N 1
ATOM 636 C CA . ASN A 1 82 ? 12.634 1.638 -10.290 1.00 52.44 82 ASN A CA 1
ATOM 637 C C . ASN A 1 82 ? 12.627 1.530 -8.753 1.00 52.44 82 ASN A C 1
ATOM 639 O O . ASN A 1 82 ? 13.676 1.186 -8.219 1.00 52.44 82 ASN A O 1
ATOM 643 N N . TYR A 1 83 ? 11.523 1.729 -8.023 1.00 66.25 83 TYR A N 1
ATOM 644 C CA . TYR A 1 83 ? 11.603 1.557 -6.552 1.00 66.25 83 TYR A CA 1
ATOM 645 C C . TYR A 1 83 ? 10.606 0.621 -5.894 1.00 66.25 83 TYR A C 1
ATOM 647 O O . TYR A 1 83 ? 10.950 0.037 -4.872 1.00 66.25 83 TYR A O 1
ATOM 655 N N . PHE A 1 84 ? 9.403 0.460 -6.442 1.00 76.19 84 PHE A N 1
ATOM 656 C CA . PHE A 1 84 ? 8.365 -0.315 -5.768 1.00 76.19 84 PHE A CA 1
ATOM 657 C C . PHE A 1 84 ? 8.144 -1.663 -6.429 1.00 76.19 84 PHE A C 1
ATOM 659 O O . PHE A 1 84 ? 8.026 -1.732 -7.651 1.00 76.19 84 PHE A O 1
ATOM 666 N N . ASP A 1 85 ? 8.067 -2.710 -5.614 1.00 78.81 85 ASP A N 1
ATOM 667 C CA . ASP A 1 85 ? 7.650 -4.049 -5.999 1.00 78.81 85 ASP A CA 1
ATOM 668 C C . ASP A 1 85 ? 6.568 -4.578 -5.049 1.00 78.81 85 ASP A C 1
ATOM 670 O O . ASP A 1 85 ? 6.245 -3.980 -4.017 1.00 78.81 85 ASP A O 1
ATOM 674 N N . LEU A 1 86 ? 5.938 -5.673 -5.466 1.00 79.94 86 LEU A N 1
ATOM 675 C CA . LEU A 1 86 ? 4.815 -6.260 -4.758 1.00 79.94 86 LEU A CA 1
ATOM 676 C C . LEU A 1 86 ? 5.210 -6.824 -3.369 1.00 79.94 86 LEU A C 1
ATOM 678 O O . LEU A 1 86 ? 4.475 -6.554 -2.415 1.00 79.94 86 LEU A O 1
ATOM 682 N N . PRO A 1 87 ? 6.365 -7.504 -3.188 1.00 84.12 87 PRO A N 1
ATOM 683 C CA . PRO A 1 87 ? 6.859 -7.898 -1.861 1.00 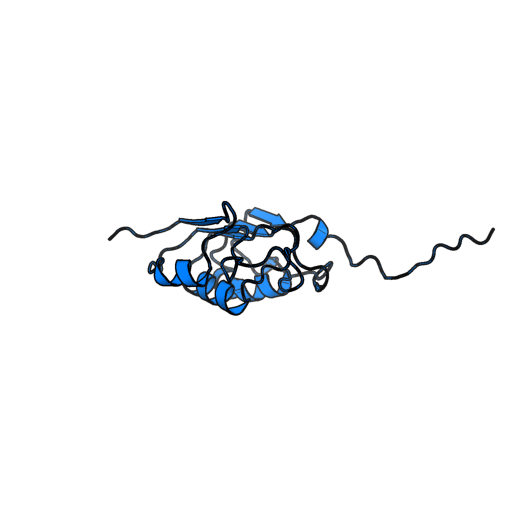84.12 87 PRO A CA 1
ATOM 684 C C . PRO A 1 87 ? 7.058 -6.733 -0.887 1.00 84.12 87 PRO A C 1
ATOM 686 O O . PRO A 1 87 ? 6.742 -6.850 0.302 1.00 84.12 87 PRO A O 1
ATOM 689 N N . MET A 1 88 ? 7.542 -5.588 -1.369 1.00 85.12 88 MET A N 1
ATOM 690 C CA . MET A 1 88 ? 7.702 -4.420 -0.517 1.00 85.12 88 MET A CA 1
ATOM 691 C C . MET A 1 88 ? 6.344 -3.893 -0.037 1.00 85.12 88 MET A C 1
ATOM 693 O O . MET A 1 88 ? 6.211 -3.579 1.145 1.00 85.12 88 MET A O 1
ATOM 697 N N . PHE A 1 89 ? 5.313 -3.857 -0.890 1.00 86.94 89 PHE A N 1
ATOM 698 C CA . PHE A 1 89 ? 3.963 -3.488 -0.445 1.00 86.94 89 PHE A CA 1
ATOM 699 C C . PHE A 1 89 ? 3.373 -4.487 0.549 1.00 86.94 89 PHE A C 1
ATOM 701 O O . PHE A 1 89 ? 2.774 -4.055 1.532 1.00 86.94 89 PHE A O 1
ATOM 708 N N . ALA A 1 90 ? 3.585 -5.791 0.351 1.00 87.88 90 ALA A N 1
ATOM 709 C CA . ALA A 1 90 ? 3.175 -6.802 1.327 1.00 87.88 90 ALA A CA 1
ATOM 710 C C . ALA A 1 90 ? 3.803 -6.525 2.706 1.00 87.88 90 ALA A C 1
ATOM 712 O O . ALA A 1 90 ? 3.101 -6.494 3.714 1.00 87.88 90 ALA A O 1
ATOM 713 N N . THR A 1 91 ? 5.097 -6.191 2.731 1.00 90.00 91 THR A N 1
ATOM 714 C CA . THR A 1 91 ? 5.819 -5.831 3.961 1.00 90.00 91 THR A CA 1
ATOM 715 C C . THR A 1 91 ? 5.285 -4.541 4.591 1.00 90.00 91 THR A C 1
ATOM 717 O O . THR A 1 91 ? 5.072 -4.475 5.799 1.00 90.00 91 THR A O 1
ATOM 720 N N . MET A 1 92 ? 5.037 -3.499 3.791 1.00 90.62 92 MET A N 1
ATOM 721 C CA . MET A 1 92 ? 4.512 -2.221 4.290 1.00 90.62 92 MET A CA 1
ATOM 722 C C . MET A 1 92 ? 3.092 -2.344 4.862 1.00 90.62 92 MET A C 1
ATOM 724 O O . MET A 1 92 ? 2.721 -1.567 5.742 1.00 90.62 92 MET A O 1
ATOM 728 N N . LEU A 1 93 ? 2.296 -3.290 4.357 1.00 92.75 93 LEU A N 1
ATOM 729 C CA . LEU A 1 93 ? 0.891 -3.478 4.719 1.00 92.75 93 LEU A CA 1
ATOM 730 C C . LEU A 1 93 ? 0.660 -4.565 5.782 1.00 92.75 93 LEU A C 1
ATOM 732 O O . LEU A 1 93 ? -0.481 -4.713 6.212 1.00 92.75 93 LEU A O 1
ATOM 736 N N . ASP A 1 94 ? 1.693 -5.274 6.253 1.00 92.75 94 ASP A N 1
ATOM 737 C CA . ASP A 1 94 ? 1.565 -6.401 7.200 1.00 92.75 94 ASP A CA 1
ATOM 738 C C . ASP A 1 94 ? 0.768 -6.040 8.469 1.00 92.75 94 ASP A C 1
ATOM 740 O O . ASP A 1 94 ? -0.122 -6.782 8.887 1.00 92.75 94 ASP A O 1
ATOM 744 N N . LYS A 1 95 ? 0.977 -4.834 9.020 1.00 93.69 95 LYS A N 1
ATOM 745 C CA . LYS A 1 95 ? 0.213 -4.312 10.172 1.00 93.69 95 LYS A CA 1
ATOM 746 C C . LYS A 1 95 ? -1.309 -4.325 9.944 1.00 93.69 95 LYS A C 1
ATOM 748 O O . LYS A 1 95 ? -2.074 -4.408 10.902 1.00 93.69 95 LYS A O 1
ATOM 753 N N . HIS A 1 96 ? -1.745 -4.218 8.692 1.00 93.38 96 HIS A N 1
ATOM 754 C CA . HIS A 1 96 ? -3.146 -4.084 8.288 1.00 93.38 96 HIS A CA 1
ATOM 755 C C . HIS A 1 96 ? -3.734 -5.374 7.708 1.00 93.38 96 HIS A C 1
ATOM 757 O O . HIS A 1 96 ? -4.876 -5.362 7.262 1.00 93.38 96 HIS A O 1
ATOM 763 N N . LYS A 1 97 ? -3.011 -6.501 7.721 1.00 92.88 97 LYS A N 1
ATOM 764 C CA . LYS A 1 97 ? -3.446 -7.750 7.062 1.00 92.88 97 LYS A CA 1
ATOM 765 C C . LYS A 1 97 ? -4.794 -8.308 7.535 1.00 92.88 97 LYS A C 1
ATOM 767 O O . LYS A 1 97 ? -5.495 -8.970 6.776 1.00 92.88 97 LYS A O 1
ATOM 772 N N . HIS A 1 98 ? -5.184 -8.000 8.771 1.00 95.06 98 HIS A N 1
ATOM 773 C CA . HIS A 1 98 ? -6.464 -8.417 9.355 1.00 95.06 98 HIS A CA 1
ATOM 774 C C . HIS A 1 98 ? -7.592 -7.393 9.180 1.00 95.06 98 HIS A C 1
ATOM 776 O O . HIS A 1 98 ? -8.726 -7.669 9.560 1.00 95.06 98 HIS A O 1
ATOM 782 N N . THR A 1 99 ? -7.295 -6.207 8.649 1.00 95.12 99 THR A N 1
ATOM 783 C CA . THR A 1 99 ? -8.278 -5.130 8.458 1.00 95.12 99 THR A CA 1
ATOM 784 C C . THR A 1 99 ? -8.462 -4.757 6.996 1.00 95.12 99 THR A C 1
ATOM 786 O O . THR A 1 99 ? -9.511 -4.222 6.648 1.00 95.12 99 THR A O 1
ATOM 789 N N . LEU A 1 100 ? -7.462 -5.022 6.153 1.00 94.94 100 LEU A N 1
ATOM 790 C CA . LEU A 1 100 ? -7.442 -4.657 4.746 1.00 94.94 100 LEU A CA 1
ATOM 791 C C . LEU A 1 100 ? -8.396 -5.555 3.952 1.00 94.94 100 LEU A C 1
ATOM 793 O O . LEU A 1 100 ? -8.095 -6.720 3.715 1.00 94.94 100 LEU A O 1
ATOM 797 N N . THR A 1 101 ? -9.525 -4.994 3.522 1.00 95.88 101 THR A N 1
ATOM 798 C CA . THR A 1 101 ? -10.521 -5.675 2.687 1.00 95.88 101 THR A CA 1
ATOM 799 C C . THR A 1 101 ? -10.327 -5.407 1.202 1.00 95.88 101 THR A C 1
ATOM 801 O O . THR A 1 101 ? -10.740 -6.223 0.382 1.00 95.88 101 THR A O 1
ATOM 804 N N . LYS A 1 102 ? -9.664 -4.300 0.836 1.00 94.19 102 LYS A N 1
ATOM 805 C CA . LYS A 1 102 ? -9.400 -3.935 -0.564 1.00 94.19 102 LYS A CA 1
ATOM 806 C C . LYS A 1 102 ? -7.940 -3.567 -0.797 1.00 94.19 102 LYS A C 1
ATOM 808 O O . LYS A 1 102 ? -7.407 -2.676 -0.130 1.00 94.19 102 LYS A O 1
ATOM 813 N N . LEU A 1 103 ? -7.320 -4.200 -1.790 1.00 90.88 103 LEU A N 1
ATOM 814 C CA . LEU A 1 103 ? -5.953 -3.928 -2.230 1.00 90.88 103 LEU A CA 1
ATOM 815 C C . LEU A 1 103 ? -5.918 -3.717 -3.746 1.00 90.88 103 LEU A C 1
ATOM 817 O O . LEU A 1 103 ? -6.189 -4.636 -4.513 1.00 90.88 103 LEU A O 1
ATOM 821 N N . SER A 1 104 ? -5.542 -2.515 -4.178 1.00 89.19 104 SER A N 1
ATOM 822 C CA . SER A 1 104 ? -5.333 -2.178 -5.587 1.00 89.19 104 SER A CA 1
ATOM 823 C C . SER A 1 104 ? -3.898 -1.724 -5.820 1.00 89.19 104 SER A C 1
ATOM 825 O O . SER A 1 104 ? -3.451 -0.732 -5.251 1.00 89.19 104 SER A O 1
ATOM 827 N N . ILE A 1 105 ? -3.157 -2.445 -6.655 1.00 84.94 105 ILE A N 1
ATOM 828 C CA . ILE A 1 105 ? -1.770 -2.135 -6.995 1.00 84.94 105 ILE A CA 1
ATOM 829 C C . ILE A 1 105 ? -1.628 -2.073 -8.518 1.00 84.94 105 ILE A C 1
ATOM 831 O O . ILE A 1 105 ? -1.792 -3.059 -9.240 1.00 84.94 105 ILE A O 1
ATOM 835 N N . GLY A 1 106 ? -1.310 -0.880 -9.013 1.00 79.88 106 GLY A N 1
ATOM 836 C CA . GLY A 1 106 ? -1.033 -0.591 -10.413 1.00 79.88 106 GLY A CA 1
ATOM 837 C C . GLY A 1 106 ? 0.308 -1.157 -10.890 1.00 79.88 106 GLY A C 1
ATOM 838 O O . GLY A 1 106 ? 0.929 -2.004 -10.256 1.00 79.88 106 GLY A O 1
ATOM 839 N N . SER A 1 107 ? 0.767 -0.714 -12.064 1.00 74.56 107 SER A N 1
ATOM 840 C CA . SER A 1 107 ? 2.038 -1.187 -12.628 1.00 74.56 107 SER A CA 1
ATOM 841 C C . SER A 1 107 ? 3.229 -0.730 -11.776 1.00 74.56 107 SER A C 1
ATOM 843 O O . SER A 1 107 ? 3.441 0.476 -11.615 1.00 74.56 107 SER A O 1
ATOM 845 N N . LEU A 1 108 ? 3.997 -1.703 -11.276 1.00 74.69 108 LEU A N 1
ATOM 846 C CA . LEU A 1 108 ? 5.215 -1.526 -10.478 1.00 74.69 108 LEU A CA 1
ATOM 847 C C . LEU A 1 108 ? 6.496 -1.753 -11.302 1.00 74.69 108 LEU A C 1
ATOM 849 O O . LEU A 1 108 ? 6.428 -2.019 -12.507 1.00 74.69 108 LEU A O 1
ATOM 853 N N . ALA A 1 109 ? 7.660 -1.667 -10.645 1.00 68.38 109 ALA A N 1
ATOM 854 C CA . ALA A 1 109 ? 8.956 -1.959 -11.249 1.00 68.38 109 ALA A CA 1
ATOM 855 C C . ALA A 1 109 ? 9.045 -3.413 -11.747 1.00 68.38 109 ALA A C 1
ATOM 857 O O . ALA A 1 109 ? 8.347 -4.315 -11.276 1.00 68.38 109 ALA A O 1
ATOM 858 N N . THR A 1 110 ? 9.929 -3.650 -12.718 1.00 66.38 110 THR A N 1
ATOM 859 C CA . THR A 1 110 ? 10.107 -4.980 -13.314 1.00 66.38 110 THR A CA 1
ATOM 860 C C . THR A 1 110 ? 10.866 -5.956 -12.413 1.00 66.38 110 THR A C 1
ATOM 862 O O . THR A 1 110 ? 10.741 -7.162 -12.608 1.00 66.38 110 THR A O 1
ATOM 865 N N . SER A 1 111 ? 11.603 -5.452 -11.417 1.00 64.38 111 SER A N 1
ATOM 866 C CA . SER A 1 111 ? 12.414 -6.235 -10.471 1.00 64.38 111 SER A CA 1
ATOM 867 C C . SER A 1 111 ? 11.600 -7.210 -9.618 1.00 64.38 111 SER A C 1
ATOM 869 O O . SER A 1 111 ? 12.134 -8.228 -9.196 1.00 64.38 111 SER A O 1
ATOM 871 N N . GLY A 1 112 ? 10.316 -6.920 -9.394 1.00 61.53 112 GLY A N 1
ATOM 872 C CA . GLY A 1 112 ? 9.399 -7.769 -8.631 1.00 61.53 112 GLY A CA 1
ATOM 873 C C . GLY A 1 112 ? 8.492 -8.669 -9.464 1.00 61.53 112 GLY A C 1
ATOM 874 O O . GLY A 1 112 ? 7.599 -9.309 -8.911 1.00 61.53 112 GLY A O 1
ATOM 875 N N . ARG A 1 113 ? 8.653 -8.690 -10.794 1.00 67.50 113 ARG A N 1
ATOM 876 C CA . ARG A 1 113 ? 7.772 -9.464 -11.681 1.00 67.50 113 ARG A CA 1
ATOM 877 C C . ARG A 1 113 ? 7.870 -10.952 -11.386 1.00 67.50 113 ARG A C 1
ATOM 879 O O . ARG A 1 113 ? 8.964 -11.489 -11.250 1.00 67.50 113 ARG A O 1
ATOM 886 N N . GLY A 1 114 ? 6.721 -11.620 -11.327 1.00 60.16 114 GLY A N 1
ATOM 887 C CA . GLY A 1 114 ? 6.642 -13.058 -11.085 1.00 60.16 114 GLY A CA 1
ATOM 888 C C . GLY A 1 114 ? 7.059 -13.506 -9.685 1.00 60.16 114 GLY A C 1
ATOM 889 O O . GLY A 1 114 ? 7.072 -14.713 -9.445 1.00 60.16 114 GLY A O 1
ATOM 890 N N . ILE A 1 115 ? 7.374 -12.585 -8.766 1.00 68.06 115 ILE A N 1
ATOM 891 C CA . ILE A 1 115 ? 7.542 -12.937 -7.357 1.00 68.06 115 ILE A CA 1
ATOM 892 C C . ILE A 1 115 ? 6.153 -13.217 -6.791 1.00 68.06 115 ILE A C 1
ATOM 894 O O . ILE A 1 115 ? 5.305 -12.329 -6.697 1.00 68.06 115 ILE A O 1
ATOM 898 N N . ILE A 1 116 ? 5.925 -14.478 -6.436 1.00 65.25 116 ILE A N 1
ATOM 899 C CA . ILE A 1 116 ? 4.701 -14.911 -5.774 1.00 65.25 116 ILE A CA 1
ATOM 900 C C . ILE A 1 116 ? 4.769 -14.406 -4.334 1.00 65.25 116 ILE A C 1
ATOM 902 O O . ILE A 1 116 ? 5.643 -14.817 -3.574 1.00 65.25 116 ILE A O 1
ATOM 906 N N . ILE A 1 117 ? 3.858 -13.508 -3.971 1.00 74.56 117 ILE A N 1
ATOM 907 C CA . ILE A 1 117 ? 3.599 -13.164 -2.574 1.00 74.56 117 ILE A CA 1
ATOM 908 C C . ILE A 1 117 ? 2.452 -14.025 -2.051 1.00 74.56 117 ILE A C 1
ATOM 910 O O . ILE A 1 117 ? 1.475 -14.263 -2.768 1.00 74.56 117 ILE A O 1
ATOM 914 N N . ASP A 1 118 ? 2.566 -14.487 -0.809 1.00 76.31 118 ASP A N 1
ATOM 915 C CA . ASP A 1 118 ? 1.471 -15.188 -0.151 1.00 76.31 118 ASP A CA 1
ATOM 916 C C . ASP A 1 118 ? 0.443 -14.172 0.363 1.00 76.31 118 ASP A C 1
ATOM 918 O O . ASP A 1 118 ? 0.564 -13.605 1.448 1.00 76.31 118 ASP A O 1
ATOM 922 N N . LEU A 1 119 ? -0.573 -13.901 -0.457 1.00 79.25 119 LEU A N 1
ATOM 923 C CA . LEU A 1 119 ? -1.678 -13.024 -0.076 1.00 79.25 119 LEU A CA 1
ATOM 924 C C . LEU A 1 119 ? -2.681 -13.699 0.867 1.00 79.25 119 LEU A C 1
ATOM 926 O O . LEU A 1 119 ? -3.557 -13.004 1.379 1.00 79.25 119 LEU A O 1
ATOM 930 N N . PHE A 1 120 ? -2.561 -15.004 1.150 1.00 81.00 120 PHE A N 1
ATOM 931 C CA . PHE A 1 120 ? -3.443 -15.678 2.110 1.00 81.00 120 PHE A CA 1
ATOM 932 C C . PHE A 1 120 ? -3.230 -15.184 3.547 1.00 81.00 120 PHE A C 1
ATOM 934 O O . PHE A 1 120 ? -4.122 -15.330 4.383 1.00 81.00 120 PHE A O 1
ATOM 941 N N . GLU A 1 121 ? -2.098 -14.536 3.835 1.00 87.00 121 GLU A N 1
ATOM 942 C CA . GLU A 1 121 ? -1.866 -13.877 5.123 1.00 87.00 121 GLU A CA 1
ATOM 943 C C . GLU A 1 121 ? -2.786 -12.660 5.352 1.00 87.00 121 GLU A C 1
ATOM 945 O O . GLU A 1 121 ? -3.027 -12.271 6.499 1.00 87.00 121 GLU A O 1
ATOM 950 N N . PHE A 1 122 ? -3.355 -12.081 4.287 1.00 91.12 122 PHE A N 1
ATOM 951 C CA . PHE A 1 122 ? -4.334 -10.994 4.355 1.00 91.12 122 PHE A CA 1
ATOM 952 C C . PHE A 1 122 ? -5.743 -11.558 4.566 1.00 91.12 122 PHE A C 1
ATOM 954 O O . PHE A 1 122 ? -6.580 -11.575 3.668 1.00 91.12 122 PHE A O 1
ATOM 961 N N . THR A 1 123 ? -6.011 -12.030 5.784 1.00 92.00 123 THR A N 1
ATOM 962 C CA . THR A 1 123 ? -7.219 -12.804 6.125 1.00 92.00 123 THR A CA 1
ATOM 963 C C . THR A 1 123 ? -8.546 -12.071 5.913 1.00 92.00 123 THR A C 1
ATOM 965 O O . THR A 1 123 ? -9.589 -12.716 5.888 1.00 92.00 123 THR A O 1
ATOM 968 N N . ALA A 1 124 ? -8.528 -10.739 5.831 1.00 93.56 124 ALA A N 1
ATOM 969 C CA . ALA A 1 124 ? -9.718 -9.919 5.604 1.00 93.56 124 ALA A CA 1
ATOM 970 C C . ALA A 1 124 ? -9.888 -9.479 4.141 1.00 93.56 124 ALA A C 1
ATOM 972 O O . ALA A 1 124 ? -10.842 -8.765 3.846 1.00 93.56 124 ALA A O 1
ATOM 973 N N . LEU A 1 125 ? -8.974 -9.858 3.240 1.00 93.38 125 LEU A N 1
ATOM 974 C CA . LEU A 1 125 ? -8.956 -9.365 1.868 1.00 93.38 125 LEU A CA 1
ATOM 975 C C . LEU A 1 125 ? -10.106 -9.960 1.048 1.00 93.38 125 LEU A C 1
ATOM 977 O O . LEU A 1 125 ? -10.196 -11.171 0.867 1.00 93.38 125 LEU A O 1
ATOM 981 N N . GLU A 1 126 ? -10.959 -9.085 0.523 1.00 95.31 126 GLU A N 1
ATOM 982 C CA . GLU A 1 126 ? -12.129 -9.433 -0.290 1.00 95.31 126 GLU A CA 1
ATOM 983 C C . GLU A 1 126 ? -11.915 -9.037 -1.757 1.00 95.31 126 GLU A C 1
ATOM 985 O O . GLU A 1 126 ? -12.244 -9.802 -2.662 1.00 95.31 126 GLU A O 1
ATOM 990 N N . ASP A 1 127 ? -11.305 -7.870 -1.990 1.00 92.75 127 ASP A N 1
ATOM 991 C CA . ASP A 1 127 ? -11.059 -7.318 -3.321 1.00 92.75 127 ASP A CA 1
ATOM 992 C C . ASP A 1 127 ? -9.555 -7.143 -3.578 1.00 92.75 127 ASP A C 1
ATOM 994 O O . ASP A 1 127 ? -8.881 -6.339 -2.925 1.00 92.75 127 ASP A O 1
ATOM 998 N N . LEU A 1 128 ? -9.035 -7.845 -4.588 1.00 89.88 128 LEU A N 1
ATOM 999 C CA . LEU A 1 128 ? -7.653 -7.729 -5.051 1.00 89.88 128 LEU A CA 1
ATOM 1000 C C . LEU A 1 128 ? -7.608 -7.294 -6.518 1.00 89.88 128 LEU A C 1
ATOM 1002 O O . LEU A 1 128 ? -8.058 -8.013 -7.410 1.00 89.88 128 LEU A O 1
ATOM 1006 N N . GLN A 1 129 ? -6.984 -6.149 -6.779 1.00 88.25 129 GLN A N 1
ATOM 1007 C CA . GLN A 1 129 ? -6.702 -5.662 -8.122 1.00 88.25 129 GLN A CA 1
ATOM 1008 C C . GLN A 1 129 ? -5.194 -5.503 -8.305 1.00 88.25 129 GLN A C 1
ATOM 1010 O O . GLN A 1 129 ? -4.563 -4.655 -7.682 1.00 88.25 129 GLN A O 1
ATOM 1015 N N . LEU A 1 130 ? -4.610 -6.304 -9.193 1.00 83.75 130 LEU A N 1
ATOM 1016 C CA . LEU A 1 130 ? -3.198 -6.213 -9.559 1.00 83.75 130 LEU A CA 1
ATOM 1017 C C . LEU A 1 130 ? -3.059 -5.853 -11.035 1.00 83.75 130 LEU A C 1
ATOM 1019 O O . LEU A 1 130 ? -3.854 -6.267 -11.880 1.00 83.75 130 LEU A O 1
ATOM 1023 N N . SER A 1 131 ? -2.008 -5.111 -11.369 1.00 76.62 131 SER A N 1
ATOM 1024 C CA . SER A 1 131 ? -1.604 -4.947 -12.761 1.00 76.62 131 SER A CA 1
ATOM 1025 C C . SER A 1 131 ? -1.186 -6.287 -13.371 1.00 76.62 131 SER A C 1
ATOM 1027 O O . SER A 1 131 ? -0.444 -7.050 -12.751 1.00 76.62 131 SER A O 1
ATOM 1029 N N . VAL A 1 132 ? -1.574 -6.530 -14.629 1.00 73.00 132 VAL A N 1
ATOM 1030 C CA . VAL A 1 132 ? -1.166 -7.721 -15.399 1.00 73.00 132 VAL A CA 1
ATOM 1031 C C . VAL A 1 132 ? 0.351 -7.932 -15.387 1.00 73.00 132 VAL A C 1
ATOM 1033 O O . VAL A 1 132 ? 0.820 -9.062 -15.326 1.00 73.00 132 VAL A O 1
ATOM 1036 N N . TRP A 1 133 ? 1.133 -6.849 -15.345 1.00 70.69 133 TRP A N 1
ATOM 1037 C CA . TRP A 1 133 ? 2.592 -6.912 -15.312 1.00 70.69 133 TRP A CA 1
ATOM 1038 C C . TRP A 1 133 ? 3.157 -7.556 -14.045 1.00 70.69 133 TRP A C 1
ATOM 1040 O O . TRP A 1 133 ? 4.292 -8.006 -14.091 1.00 70.69 133 TRP A O 1
ATOM 1050 N N . GLN A 1 134 ? 2.404 -7.608 -12.941 1.00 69.81 134 GLN A N 1
ATOM 1051 C CA . GLN A 1 134 ? 2.822 -8.295 -11.711 1.00 69.81 134 GLN A CA 1
ATOM 1052 C C . GLN A 1 134 ? 2.616 -9.812 -11.788 1.00 69.81 134 GLN A C 1
ATOM 1054 O O . GLN A 1 134 ? 3.335 -10.563 -11.137 1.00 69.81 134 GLN A O 1
ATOM 1059 N N . LEU A 1 135 ? 1.670 -10.264 -12.615 1.00 66.75 135 LEU A N 1
ATOM 1060 C CA . LEU A 1 135 ? 1.357 -11.683 -12.809 1.00 66.75 135 LEU A CA 1
ATOM 1061 C C . LEU A 1 135 ? 2.237 -12.341 -13.879 1.00 66.75 135 LEU A C 1
ATOM 1063 O O . LEU A 1 135 ? 2.366 -13.564 -13.918 1.00 66.75 135 LEU A O 1
ATOM 1067 N N . LEU A 1 136 ? 2.841 -11.542 -14.759 1.00 63.81 136 LEU A N 1
ATOM 1068 C CA . LEU A 1 136 ? 3.765 -12.044 -15.765 1.00 63.81 136 LEU A CA 1
ATOM 1069 C C . LEU A 1 136 ? 5.097 -12.396 -15.095 1.00 63.81 136 LEU A C 1
ATOM 1071 O O . LEU A 1 136 ? 5.721 -11.551 -14.451 1.00 63.81 136 LEU A O 1
ATOM 1075 N N . ARG A 1 137 ? 5.545 -13.646 -15.267 1.00 56.72 137 ARG A N 1
ATOM 1076 C CA . ARG A 1 137 ? 6.915 -14.042 -14.914 1.00 56.72 137 ARG A CA 1
ATOM 1077 C C . ARG A 1 137 ? 7.907 -13.151 -15.669 1.00 56.72 137 ARG A C 1
ATOM 1079 O O . ARG A 1 137 ? 7.567 -12.674 -16.759 1.00 56.72 137 ARG A O 1
ATOM 1086 N N . PRO A 1 138 ? 9.123 -12.927 -15.142 1.00 54.84 138 PRO A N 1
ATOM 1087 C CA . PRO A 1 138 ? 10.195 -12.399 -15.967 1.00 54.84 138 PRO A CA 1
ATOM 1088 C C . PRO A 1 138 ? 10.281 -13.311 -17.190 1.00 54.84 138 PRO A C 1
ATOM 1090 O O . PRO A 1 138 ? 10.486 -14.514 -17.042 1.00 54.84 138 PRO A O 1
ATOM 1093 N N . VAL A 1 139 ? 10.023 -12.768 -18.381 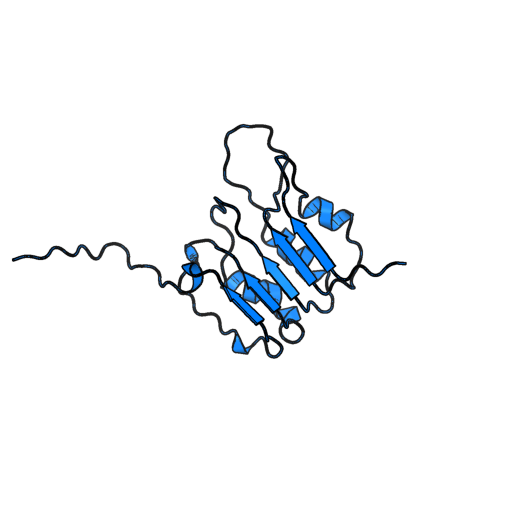1.00 50.88 139 VAL A N 1
ATOM 1094 C CA . VAL A 1 139 ? 10.395 -13.464 -19.611 1.00 50.88 139 VAL A CA 1
ATOM 1095 C C . VAL A 1 139 ? 11.898 -13.620 -19.483 1.00 50.88 139 VAL A C 1
ATOM 1097 O O . VAL A 1 139 ? 12.602 -12.613 -19.382 1.00 50.88 139 VAL A O 1
ATOM 1100 N N . GLU A 1 140 ? 12.353 -14.860 -19.339 1.00 45.53 140 GLU A N 1
ATOM 1101 C CA . GLU A 1 140 ? 13.767 -15.179 -19.260 1.00 45.53 140 GLU A CA 1
ATOM 1102 C C . GLU A 1 140 ? 14.484 -14.423 -20.377 1.00 45.53 140 GLU A C 1
ATOM 1104 O O . GLU A 1 140 ? 14.065 -14.418 -21.540 1.00 45.53 140 GLU A O 1
ATOM 1109 N N . ALA A 1 141 ? 15.506 -13.674 -19.976 1.00 42.94 141 ALA A N 1
ATOM 1110 C CA . ALA A 1 141 ? 16.396 -13.008 -20.895 1.00 42.94 141 ALA A CA 1
ATOM 1111 C C . ALA A 1 141 ? 16.884 -14.030 -21.934 1.00 42.94 141 ALA A C 1
ATOM 1113 O O . ALA A 1 141 ? 17.392 -15.084 -21.574 1.00 42.94 141 ALA A O 1
ATOM 1114 N N . GLU A 1 142 ? 16.734 -13.697 -23.213 1.00 38.81 142 GLU A N 1
ATOM 1115 C CA . GLU A 1 142 ? 17.434 -14.359 -24.315 1.00 38.81 142 GLU A CA 1
ATOM 1116 C C . GLU A 1 142 ? 17.258 -15.882 -24.468 1.00 38.81 142 GLU A C 1
ATOM 1118 O O . GLU A 1 142 ? 18.230 -16.584 -24.742 1.00 38.81 142 GLU A O 1
ATOM 1123 N N . GLU A 1 143 ? 16.036 -16.414 -24.517 1.00 37.69 143 GLU A N 1
ATOM 1124 C CA . GLU A 1 143 ? 15.841 -17.542 -25.438 1.00 37.69 143 GLU A CA 1
ATOM 1125 C C . GLU A 1 143 ? 15.738 -16.995 -26.862 1.00 37.69 143 GLU A C 1
ATOM 1127 O O . GLU A 1 143 ? 14.674 -16.704 -27.413 1.00 37.69 143 GLU A O 1
ATOM 1132 N N . ARG A 1 144 ? 16.922 -16.822 -27.464 1.00 37.66 144 ARG A N 1
ATOM 1133 C CA . ARG A 1 144 ? 17.110 -16.854 -28.913 1.00 37.66 144 ARG A CA 1
ATOM 1134 C C . ARG A 1 144 ? 16.442 -18.123 -29.444 1.00 37.66 144 ARG A C 1
ATOM 1136 O O . ARG A 1 144 ? 17.087 -19.164 -29.560 1.00 37.66 144 ARG A O 1
ATOM 1143 N N . PHE A 1 145 ? 15.179 -18.018 -29.848 1.00 34.00 145 PHE A N 1
ATOM 1144 C CA . PHE A 1 145 ? 14.561 -18.964 -30.770 1.00 34.00 145 PHE A CA 1
ATOM 1145 C C . PHE A 1 145 ? 15.227 -18.807 -32.140 1.00 34.00 145 PHE A C 1
ATOM 1147 O O . PHE A 1 145 ? 14.682 -18.248 -33.088 1.00 34.00 145 PHE A O 1
ATOM 1154 N N . THR A 1 146 ? 16.461 -19.294 -32.236 1.00 35.06 146 THR A N 1
ATOM 1155 C CA . THR A 1 146 ? 17.052 -19.674 -33.510 1.00 35.06 146 THR A CA 1
ATOM 1156 C C . THR A 1 146 ? 16.386 -20.989 -33.882 1.00 35.06 146 THR A C 1
ATOM 1158 O O . THR A 1 146 ? 16.804 -22.054 -33.433 1.00 35.06 146 THR A O 1
ATOM 1161 N N . PHE A 1 147 ? 15.326 -20.925 -34.684 1.00 34.41 147 PHE A N 1
ATOM 1162 C CA . PHE A 1 147 ? 14.889 -22.099 -35.426 1.00 34.41 147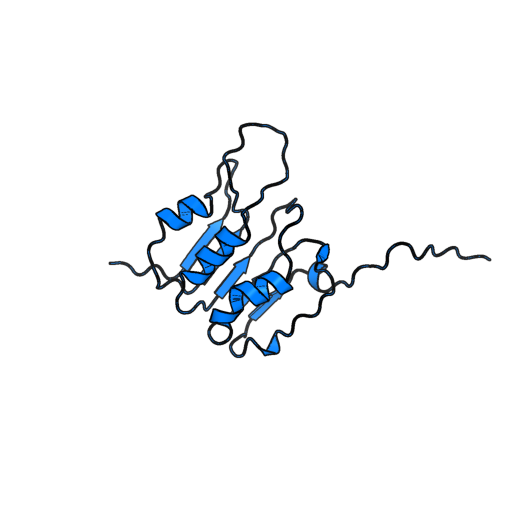 PHE A CA 1
ATOM 1163 C C . PHE A 1 147 ? 15.986 -22.405 -36.445 1.00 34.41 147 PHE A C 1
ATOM 1165 O O . PHE A 1 147 ? 16.122 -21.718 -37.456 1.00 34.41 147 PHE A O 1
ATOM 1172 N N . ARG A 1 148 ? 16.827 -23.394 -36.140 1.00 38.03 148 ARG A N 1
ATOM 1173 C CA . ARG A 1 148 ? 17.640 -24.050 -37.160 1.00 38.03 148 ARG A CA 1
ATOM 1174 C C . ARG A 1 148 ? 16.736 -25.054 -37.869 1.00 38.03 148 ARG A C 1
ATOM 1176 O O . ARG A 1 148 ? 16.359 -26.058 -37.271 1.00 38.03 148 ARG A O 1
ATOM 1183 N N . THR A 1 149 ? 16.351 -24.716 -39.094 1.00 44.22 149 THR A N 1
ATOM 1184 C CA . THR A 1 149 ? 15.970 -25.684 -40.133 1.00 44.22 149 THR A CA 1
ATOM 1185 C C . THR A 1 149 ? 17.179 -26.485 -40.576 1.00 44.22 149 THR A C 1
ATOM 1187 O O . THR A 1 149 ? 18.266 -25.862 -40.657 1.00 44.22 149 THR A O 1
#

Secondary structure (DSSP, 8-state):
-----EEEEE--SSSPPPHHHHHHH---TT--EEEEES--SS---SS--------HHHHHHHHHH-SS--EEEEEPPTT--S---HHHHHHHHGGGTTT--EEEE----GGGTT----GGG-TT--EEEE-HHHHSPP--TT-------

Radius of gyration: 17.52 Å; chains: 1; bounding box: 32×49×55 Å

Organism: NCBI:txid160290

Sequence (149 aa):
MHSLREVSLSREGFEGPTVHRAMETLQSPSIRSLSLHGVSKESIDDARLWALQESAEGILRLINRSKELASFSFGSVYNNTNYFDLPMFATMLDKHKHTLTKLSIGSLATSGRGIIIDLFEFTALEDLQLSVWQLLRPVEAEERFTFRT

pLDDT: mean 70.51, std 17.96, range [34.0, 95.88]